Protein AF-A0A7X0CFX5-F1 (afdb_monomer)

InterPro domains:
  IPR026353 Hypoxanthine-DNA glycosylase [TIGR04274] (2-98)
  IPR036895 Uracil-DNA glycosylase-like domain superfamily [G3DSA: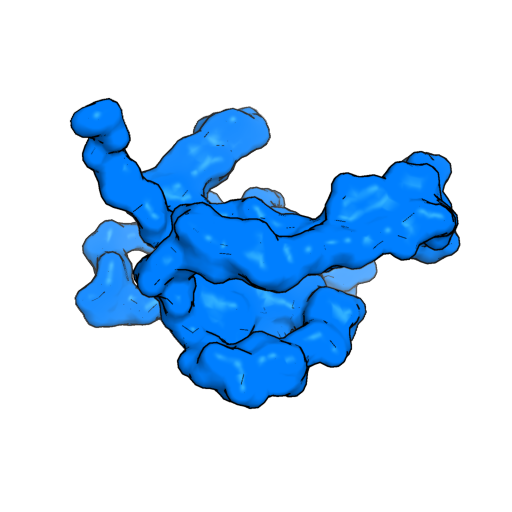3.40.470.10] (1-107)
  IPR036895 Uracil-DNA glycosylase-like domain superfamily [SSF52141] (3-103)

Organism: NCBI:txid373040

Structure (mmCIF, N/CA/C/O backbone):
data_AF-A0A7X0CFX5-F1
#
_entry.id   AF-A0A7X0CFX5-F1
#
loop_
_atom_site.group_PDB
_atom_site.id
_atom_site.type_symbol
_atom_site.label_atom_id
_atom_site.label_alt_id
_atom_site.label_comp_id
_atom_site.label_asym_id
_atom_site.label_entity_id
_atom_site.label_seq_id
_atom_site.pdbx_PDB_ins_code
_atom_site.Cartn_x
_atom_site.Cartn_y
_atom_site.Cartn_z
_atom_site.occupancy
_atom_site.B_iso_or_equiv
_atom_site.auth_seq_id
_atom_site.auth_comp_id
_atom_site.auth_asym_id
_atom_site.auth_atom_id
_atom_site.pdbx_PDB_model_num
ATOM 1 N N . MET A 1 1 ? 9.949 -19.635 -0.140 1.00 67.25 1 MET A N 1
ATOM 2 C CA . MET A 1 1 ? 8.544 -19.243 0.008 1.00 67.25 1 MET A CA 1
ATOM 3 C C . MET A 1 1 ? 8.044 -18.834 -1.360 1.00 67.25 1 MET A C 1
ATOM 5 O O . MET A 1 1 ? 8.672 -17.960 -1.956 1.00 67.25 1 MET A O 1
ATOM 9 N N . ASP A 1 2 ? 7.024 -19.499 -1.886 1.00 83.19 2 ASP A N 1
ATOM 10 C CA . ASP A 1 2 ? 6.445 -19.168 -3.192 1.00 83.19 2 ASP A CA 1
ATOM 11 C C . ASP A 1 2 ? 5.466 -17.974 -3.110 1.00 83.19 2 ASP A C 1
ATOM 13 O O . ASP A 1 2 ? 5.445 -17.223 -2.128 1.00 83.19 2 ASP A O 1
ATOM 17 N N . TYR A 1 3 ? 4.719 -1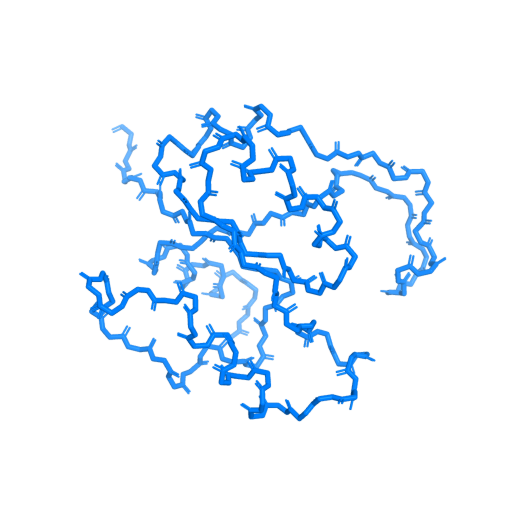7.712 -4.186 1.00 77.44 3 TYR A N 1
ATOM 18 C CA . TYR A 1 3 ? 3.762 -16.605 -4.229 1.00 77.44 3 TYR A CA 1
ATOM 19 C C . TYR A 1 3 ? 2.515 -16.861 -3.370 1.00 77.44 3 TYR A C 1
ATOM 21 O O . TYR A 1 3 ? 2.059 -15.943 -2.681 1.00 77.44 3 TYR A O 1
ATOM 29 N N . ASP A 1 4 ? 2.003 -18.090 -3.369 1.00 81.31 4 ASP A N 1
ATOM 30 C CA . ASP A 1 4 ? 0.750 -18.454 -2.710 1.00 81.31 4 ASP A CA 1
ATOM 31 C C . ASP A 1 4 ? 0.951 -18.590 -1.196 1.00 81.31 4 ASP A C 1
ATOM 33 O O . ASP A 1 4 ? 0.152 -18.069 -0.419 1.00 81.31 4 ASP A O 1
ATOM 37 N N . GLU A 1 5 ? 2.080 -19.158 -0.759 1.00 82.69 5 GLU A N 1
ATOM 38 C CA . GLU A 1 5 ? 2.522 -19.147 0.641 1.00 82.69 5 GLU A CA 1
ATOM 39 C C . GLU A 1 5 ? 2.656 -17.715 1.186 1.00 82.69 5 GLU A C 1
ATOM 41 O O . GLU A 1 5 ? 2.232 -17.424 2.311 1.00 82.69 5 GLU A O 1
ATOM 46 N N . ARG A 1 6 ? 3.221 -16.794 0.388 1.00 81.56 6 ARG A N 1
ATOM 47 C CA . ARG A 1 6 ? 3.329 -15.372 0.756 1.00 81.56 6 ARG A CA 1
ATOM 48 C C . ARG A 1 6 ? 1.950 -14.737 0.898 1.00 81.56 6 ARG A C 1
ATOM 50 O O . ARG A 1 6 ? 1.708 -14.051 1.889 1.00 81.56 6 ARG A O 1
ATOM 57 N N . LEU A 1 7 ? 1.039 -14.977 -0.046 1.00 80.19 7 LEU A N 1
ATOM 58 C CA . LEU A 1 7 ? -0.330 -14.460 0.018 1.00 80.19 7 LEU A CA 1
ATOM 59 C C . LEU A 1 7 ? -1.099 -15.026 1.224 1.00 80.19 7 LEU A C 1
ATOM 61 O O . LEU A 1 7 ? -1.747 -14.267 1.944 1.00 80.19 7 LEU A O 1
ATOM 65 N N . ALA A 1 8 ? -0.971 -16.326 1.498 1.00 81.25 8 ALA A N 1
ATOM 66 C CA . ALA A 1 8 ? -1.580 -16.982 2.651 1.00 81.25 8 ALA A CA 1
ATOM 67 C C . ALA A 1 8 ? -1.066 -16.410 3.983 1.00 81.25 8 ALA A C 1
ATOM 69 O O . ALA A 1 8 ? -1.870 -16.122 4.872 1.00 81.25 8 ALA A O 1
ATOM 70 N N . ARG A 1 9 ? 0.250 -16.167 4.115 1.00 83.44 9 ARG A N 1
ATOM 71 C CA . ARG A 1 9 ? 0.820 -15.499 5.299 1.00 83.44 9 ARG A CA 1
ATOM 72 C C . ARG A 1 9 ? 0.272 -14.087 5.482 1.00 83.44 9 ARG A C 1
ATOM 74 O O . ARG A 1 9 ? -0.095 -13.731 6.599 1.00 83.44 9 ARG A O 1
ATOM 81 N N . LEU A 1 10 ? 0.189 -13.293 4.413 1.00 82.81 10 LEU A N 1
ATOM 82 C CA . LEU A 1 10 ? -0.388 -11.948 4.488 1.00 82.81 10 LEU A CA 1
ATOM 83 C C . LEU A 1 10 ? -1.837 -12.027 4.995 1.00 82.81 10 LEU A C 1
ATOM 85 O O . LEU A 1 10 ? -2.155 -11.404 6.005 1.00 82.81 10 LEU A O 1
ATOM 89 N N . LEU A 1 11 ? -2.680 -12.872 4.395 1.00 80.06 11 LEU A N 1
ATOM 90 C CA . LEU A 1 11 ? -4.076 -13.041 4.814 1.00 80.06 11 LEU A CA 1
ATOM 91 C C . LEU A 1 11 ? -4.214 -13.506 6.275 1.00 80.06 11 LEU A C 1
ATOM 93 O O . LEU A 1 11 ? -5.065 -12.982 6.993 1.00 80.06 11 LEU A O 1
ATOM 97 N N . ALA A 1 12 ? -3.358 -14.421 6.745 1.00 80.50 12 ALA A N 1
ATOM 98 C CA . ALA A 1 12 ? -3.332 -14.854 8.146 1.00 80.50 12 ALA A CA 1
ATOM 99 C C . ALA A 1 12 ? -3.041 -13.684 9.107 1.00 80.50 12 ALA A C 1
ATOM 101 O O . ALA A 1 12 ? -3.752 -13.497 10.097 1.00 80.50 12 ALA A O 1
ATOM 102 N N . HIS A 1 13 ? -2.070 -12.833 8.760 1.00 77.25 13 HIS A N 1
ATOM 103 C CA . HIS A 1 13 ? -1.744 -11.598 9.483 1.00 77.25 13 HIS A CA 1
ATOM 104 C C . HIS A 1 13 ? -2.712 -10.439 9.218 1.00 77.25 13 HIS A C 1
ATOM 106 O O . HIS A 1 13 ? -2.435 -9.305 9.609 1.00 77.25 13 HIS A O 1
ATOM 112 N N . GLN A 1 14 ? -3.865 -10.710 8.603 1.00 79.06 14 GLN A N 1
ATOM 113 C CA . GLN A 1 14 ? -4.871 -9.710 8.281 1.00 79.06 14 GLN A CA 1
ATOM 114 C C . GLN A 1 14 ? -4.349 -8.662 7.287 1.00 79.06 14 GLN A C 1
ATOM 116 O O . GLN A 1 14 ? -4.586 -7.468 7.446 1.00 79.06 14 GLN A O 1
ATOM 121 N N . ILE A 1 15 ? -3.664 -9.103 6.231 1.00 83.19 15 ILE A N 1
ATOM 122 C CA . ILE A 1 15 ? -3.082 -8.275 5.172 1.00 83.19 15 ILE A CA 1
ATOM 123 C C . ILE A 1 15 ? -3.583 -8.726 3.787 1.00 83.19 15 ILE A C 1
ATOM 125 O O . ILE A 1 15 ? -3.461 -9.885 3.402 1.00 83.19 15 ILE A O 1
ATOM 129 N N . GLY A 1 16 ? -4.129 -7.783 3.017 1.00 80.62 16 GLY A N 1
ATOM 130 C CA . GLY A 1 16 ? -4.548 -7.946 1.626 1.00 80.62 16 GLY A CA 1
ATOM 131 C C . GLY A 1 16 ? -3.645 -7.189 0.645 1.00 80.62 16 GLY A C 1
ATOM 132 O O . GLY A 1 16 ? -3.164 -6.090 0.921 1.00 80.62 16 GLY A O 1
ATOM 133 N N . LEU A 1 17 ? -3.444 -7.768 -0.537 1.00 79.62 17 LEU A N 1
ATOM 134 C CA . LEU A 1 17 ? -2.749 -7.127 -1.653 1.00 79.62 17 LEU A CA 1
ATOM 135 C C . LEU A 1 17 ? -3.760 -6.473 -2.602 1.00 79.62 17 LEU A C 1
ATOM 137 O O . LEU A 1 17 ? -4.812 -7.047 -2.876 1.00 79.62 17 LEU A O 1
ATOM 141 N N . TRP A 1 18 ? -3.439 -5.283 -3.111 1.00 78.44 18 TRP A N 1
ATOM 142 C CA . TRP A 1 18 ? -4.256 -4.564 -4.090 1.00 78.44 18 TRP A CA 1
ATOM 143 C C . TRP A 1 18 ? -3.360 -3.664 -4.952 1.00 78.44 18 TRP A C 1
ATOM 145 O O . TRP A 1 18 ? -2.449 -3.033 -4.422 1.00 78.44 18 TRP A O 1
ATOM 155 N N . ASP A 1 19 ? -3.628 -3.583 -6.257 1.00 75.31 19 ASP A N 1
ATOM 156 C CA . ASP A 1 19 ? -2.964 -2.646 -7.176 1.00 75.31 19 ASP A CA 1
ATOM 157 C C . ASP A 1 19 ? -3.923 -1.503 -7.543 1.00 75.31 19 ASP A C 1
ATOM 159 O O . ASP A 1 19 ? -5.124 -1.698 -7.732 1.00 75.31 19 ASP A O 1
ATOM 163 N N . THR A 1 20 ? -3.406 -0.286 -7.672 1.00 68.81 20 THR A N 1
ATOM 164 C CA . THR A 1 20 ? -4.158 0.849 -8.221 1.00 68.81 20 THR A CA 1
ATOM 165 C C . THR A 1 20 ? -4.591 0.656 -9.678 1.00 68.81 20 THR A C 1
ATOM 167 O O . THR A 1 20 ? -5.547 1.304 -10.101 1.00 68.81 20 THR A O 1
ATOM 170 N N . ILE A 1 21 ? -3.937 -0.230 -10.433 1.00 69.12 21 ILE A N 1
ATOM 171 C CA . ILE A 1 21 ? -4.234 -0.549 -11.832 1.00 69.12 21 ILE A CA 1
ATOM 172 C C . ILE A 1 21 ? -4.990 -1.887 -11.904 1.00 69.12 21 ILE A C 1
ATOM 174 O O . ILE A 1 21 ? -4.489 -2.916 -11.467 1.00 69.12 21 ILE A O 1
ATOM 178 N N . ALA A 1 22 ? -6.192 -1.876 -12.487 1.00 68.38 22 ALA A N 1
ATOM 179 C CA . ALA A 1 22 ? -6.984 -3.074 -12.775 1.00 68.38 22 ALA A CA 1
ATOM 180 C C . ALA A 1 22 ? -6.421 -3.850 -13.970 1.00 68.38 22 ALA A C 1
ATOM 182 O O . ALA A 1 22 ? -6.256 -5.065 -13.930 1.00 68.38 22 ALA A O 1
ATOM 183 N N . THR A 1 23 ? -6.143 -3.125 -15.055 1.00 69.94 23 THR A N 1
ATOM 184 C CA . THR A 1 23 ? -5.596 -3.669 -16.297 1.00 69.94 23 THR A CA 1
ATOM 185 C C . THR A 1 23 ? -4.636 -2.663 -16.915 1.00 69.94 23 THR A C 1
ATOM 187 O O . THR A 1 23 ? -4.847 -1.452 -16.847 1.00 69.94 23 THR A O 1
ATOM 190 N N . CYS A 1 24 ? -3.567 -3.150 -17.535 1.00 76.00 24 CYS A N 1
ATOM 191 C CA . CYS A 1 24 ? -2.728 -2.356 -18.423 1.00 76.00 24 CYS A CA 1
ATOM 192 C C . CYS A 1 24 ? -2.065 -3.259 -19.463 1.00 76.00 24 CYS A C 1
ATOM 194 O O . CYS A 1 24 ? -2.033 -4.482 -19.319 1.00 76.00 24 CYS A O 1
ATOM 196 N N . LYS A 1 25 ? -1.487 -2.648 -20.496 1.00 76.56 25 LYS A N 1
ATOM 197 C CA . LYS A 1 25 ? -0.451 -3.286 -21.309 1.00 76.56 25 LYS A CA 1
ATOM 198 C C . LYS A 1 25 ? 0.898 -2.820 -20.782 1.00 76.56 25 LYS A C 1
ATOM 200 O O . LYS A 1 25 ? 1.135 -1.616 -20.725 1.00 76.56 25 LYS A O 1
ATOM 205 N N . ARG A 1 26 ? 1.775 -3.750 -20.412 1.00 78.81 26 ARG A N 1
ATOM 206 C CA . ARG A 1 26 ? 3.162 -3.461 -20.032 1.00 78.81 26 ARG A CA 1
ATOM 207 C C . ARG A 1 26 ? 4.082 -4.418 -20.771 1.00 78.81 26 ARG A C 1
ATOM 209 O O . ARG A 1 26 ? 3.881 -5.627 -20.720 1.00 78.81 26 ARG A O 1
ATOM 216 N N . GLU A 1 27 ? 5.076 -3.864 -21.447 1.00 70.56 27 GLU A N 1
ATOM 217 C CA . GLU A 1 27 ? 6.159 -4.627 -22.059 1.00 70.56 27 GLU A CA 1
ATOM 218 C C . GLU A 1 27 ? 7.347 -4.652 -21.087 1.00 70.56 27 GLU A C 1
ATOM 220 O O . GLU A 1 27 ? 7.812 -3.608 -20.629 1.00 70.56 27 GLU A O 1
ATOM 225 N N . GLY A 1 28 ? 7.792 -5.848 -20.697 1.00 70.12 28 GLY A N 1
ATOM 226 C CA . GLY A 1 28 ? 8.764 -6.018 -19.614 1.00 70.12 28 GLY A CA 1
ATOM 227 C C . GLY A 1 28 ? 8.218 -5.675 -18.217 1.00 70.12 28 GLY A C 1
ATOM 228 O O . GLY A 1 28 ? 7.010 -5.677 -17.962 1.00 70.12 28 GLY A O 1
ATOM 229 N N . SER A 1 29 ? 9.130 -5.420 -17.276 1.00 60.84 29 SER A N 1
ATOM 230 C CA . SER A 1 29 ? 8.827 -5.189 -15.853 1.00 60.84 29 SER A CA 1
ATOM 231 C C . SER A 1 29 ? 8.812 -3.715 -15.430 1.00 60.84 29 SER A C 1
ATOM 233 O O . SER A 1 29 ? 8.380 -3.416 -14.321 1.00 60.84 29 SER A O 1
ATOM 235 N N . LEU A 1 30 ? 9.267 -2.791 -16.281 1.00 66.31 30 LEU A N 1
ATOM 236 C CA . LEU A 1 30 ? 9.412 -1.374 -15.936 1.00 66.31 30 LEU A CA 1
ATOM 237 C C . LEU A 1 30 ? 8.070 -0.632 -15.971 1.00 66.31 30 LEU A C 1
ATOM 239 O O . LEU A 1 30 ? 7.376 -0.641 -16.987 1.00 66.31 30 LEU A O 1
ATOM 243 N N . ASP A 1 31 ? 7.758 0.126 -14.920 1.00 69.69 31 ASP A N 1
ATOM 244 C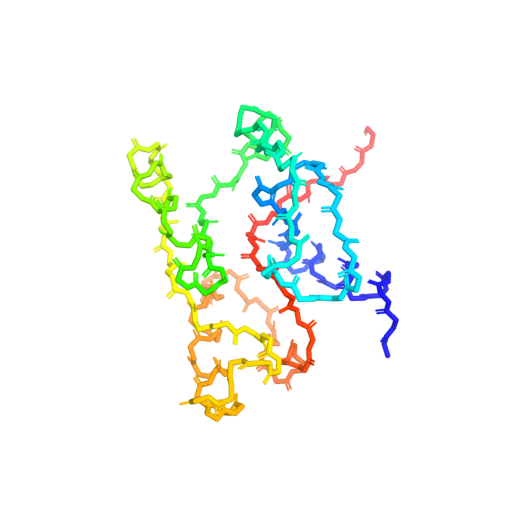 CA . ASP A 1 31 ? 6.540 0.951 -14.863 1.00 69.69 31 ASP A CA 1
ATOM 245 C C . ASP A 1 31 ? 6.479 2.011 -15.975 1.00 69.69 31 ASP A C 1
ATOM 247 O O . ASP A 1 31 ? 5.405 2.358 -16.463 1.00 69.69 31 ASP A O 1
ATOM 251 N N . ALA A 1 32 ? 7.636 2.468 -16.467 1.00 71.19 32 ALA A N 1
ATOM 252 C CA . ALA A 1 32 ? 7.736 3.362 -17.623 1.00 71.19 32 ALA A CA 1
ATOM 253 C C . ALA A 1 32 ? 7.164 2.759 -18.928 1.00 71.19 32 ALA A C 1
ATOM 255 O O . ALA A 1 32 ? 6.858 3.502 -19.867 1.00 71.19 32 ALA A O 1
ATOM 256 N N . ALA A 1 33 ? 6.985 1.435 -18.997 1.00 72.62 33 ALA A N 1
ATOM 257 C CA . ALA A 1 33 ? 6.379 0.722 -20.121 1.00 72.62 33 ALA A CA 1
ATOM 258 C C . ALA A 1 33 ? 4.861 0.490 -19.964 1.00 72.62 33 ALA A C 1
ATOM 260 O O . ALA A 1 33 ? 4.241 -0.075 -20.862 1.00 72.62 33 ALA A O 1
ATOM 261 N N . ILE A 1 34 ? 4.238 0.939 -18.867 1.00 74.31 34 ILE A N 1
ATOM 262 C CA . ILE A 1 34 ? 2.786 0.828 -18.660 1.00 74.31 34 ILE A CA 1
ATOM 263 C C . ILE A 1 34 ? 2.037 1.717 -19.666 1.00 74.31 34 ILE A C 1
ATOM 265 O O . ILE A 1 34 ? 2.312 2.911 -19.812 1.00 74.31 34 ILE A O 1
ATOM 269 N N . ARG A 1 35 ? 1.068 1.136 -20.374 1.00 74.31 35 ARG A N 1
ATOM 270 C CA . ARG A 1 35 ? 0.186 1.777 -21.360 1.00 74.31 35 ARG A CA 1
ATOM 271 C C . ARG A 1 35 ? -1.253 1.317 -21.137 1.00 74.31 35 ARG A C 1
ATOM 273 O O . ARG A 1 35 ? -1.489 0.220 -20.640 1.00 74.31 35 ARG A O 1
ATOM 280 N N . GLN A 1 36 ? -2.219 2.144 -21.546 1.00 81.50 36 GLN A N 1
ATOM 281 C CA . GLN A 1 36 ? -3.657 1.841 -21.441 1.00 81.50 36 GLN A CA 1
ATOM 282 C C . GLN A 1 36 ? -4.083 1.408 -20.019 1.00 81.50 36 GLN A C 1
ATOM 284 O O . GLN A 1 36 ? -4.898 0.504 -19.867 1.00 81.50 36 GLN A O 1
ATOM 289 N N . ALA A 1 37 ? -3.498 2.023 -18.984 1.00 74.75 37 ALA A N 1
ATOM 290 C CA . ALA A 1 37 ? -3.802 1.695 -17.596 1.00 74.75 37 ALA A CA 1
ATOM 291 C C . ALA A 1 37 ? -5.236 2.103 -17.233 1.00 74.75 37 ALA A C 1
ATOM 293 O O . ALA A 1 37 ? -5.600 3.274 -17.336 1.00 74.75 37 ALA A O 1
ATOM 294 N N . GLN A 1 38 ? -6.026 1.137 -16.778 1.00 73.00 38 GLN A N 1
ATOM 295 C CA . GLN A 1 38 ? -7.336 1.350 -16.175 1.00 73.00 38 GLN A CA 1
ATOM 296 C C . GLN A 1 38 ? -7.190 1.250 -14.659 1.00 73.00 38 GLN A C 1
ATOM 298 O O . GLN A 1 38 ? -6.573 0.310 -14.160 1.00 73.00 38 GLN A O 1
ATOM 303 N N . ALA A 1 39 ? -7.733 2.214 -13.919 1.00 71.88 39 ALA A N 1
ATOM 304 C CA . ALA A 1 39 ? -7.661 2.204 -12.462 1.00 71.88 39 ALA A CA 1
ATOM 305 C C . ALA A 1 39 ? -8.617 1.160 -11.862 1.00 71.88 39 ALA A C 1
ATOM 307 O O . ALA A 1 39 ? -9.727 0.974 -12.357 1.00 71.88 39 ALA A O 1
ATOM 308 N N . ASN A 1 40 ? -8.210 0.521 -10.765 1.00 75.19 40 ASN A N 1
ATOM 309 C CA . ASN A 1 40 ? -9.092 -0.336 -9.977 1.00 75.19 40 ASN A CA 1
ATOM 310 C C . ASN A 1 40 ? -10.190 0.481 -9.283 1.00 75.19 40 ASN A C 1
ATOM 312 O O . ASN A 1 40 ? -9.952 1.569 -8.745 1.00 75.19 40 ASN A O 1
ATOM 316 N N . GLU A 1 41 ? -11.406 -0.063 -9.252 1.00 72.38 41 GLU A N 1
ATOM 317 C CA . GLU A 1 41 ? -12.541 0.603 -8.624 1.00 72.38 41 GLU A CA 1
ATOM 318 C C . GLU A 1 41 ? -12.463 0.548 -7.093 1.00 72.38 41 GLU A C 1
ATOM 320 O O . GLU A 1 41 ? -12.737 -0.469 -6.458 1.00 72.38 41 GLU A O 1
ATOM 325 N N . PHE A 1 42 ? -12.194 1.701 -6.482 1.00 71.94 42 PHE A N 1
ATOM 326 C CA . PHE A 1 42 ? -12.256 1.913 -5.031 1.00 71.94 42 PHE A CA 1
ATOM 327 C C . PHE A 1 42 ? -13.548 1.378 -4.375 1.00 71.94 42 PHE A C 1
ATOM 329 O O . PHE A 1 42 ? -13.497 0.798 -3.293 1.00 71.94 42 PHE A O 1
ATOM 336 N N . GLY A 1 43 ? -14.705 1.523 -5.033 1.00 70.00 43 GLY A N 1
ATOM 337 C CA . GLY A 1 43 ? -15.980 1.033 -4.497 1.00 70.00 43 GLY A CA 1
ATOM 338 C C . GLY A 1 43 ? -16.041 -0.493 -4.349 1.00 70.00 43 GLY A C 1
ATOM 339 O O . GLY A 1 43 ? -16.741 -0.988 -3.469 1.00 70.00 43 GLY A O 1
ATOM 340 N N . VAL A 1 44 ? -15.290 -1.242 -5.166 1.00 72.50 44 VAL A N 1
ATOM 341 C CA . VAL A 1 44 ? -15.159 -2.704 -5.056 1.00 72.50 44 VAL A CA 1
ATOM 342 C C . VAL A 1 44 ? -14.369 -3.065 -3.795 1.00 72.50 44 VAL A C 1
ATOM 344 O O . VAL A 1 44 ? -14.829 -3.894 -3.009 1.00 72.50 44 VAL A O 1
ATOM 347 N N . LEU A 1 45 ? -13.236 -2.393 -3.549 1.00 72.19 45 LEU A N 1
ATOM 348 C CA . LEU A 1 45 ? -12.401 -2.607 -2.358 1.00 72.19 45 LEU A CA 1
ATOM 349 C C . LEU A 1 45 ? -13.216 -2.477 -1.062 1.00 72.19 45 LEU A C 1
ATOM 351 O O . LEU A 1 45 ? -13.116 -3.352 -0.201 1.00 72.19 45 LEU A O 1
ATOM 355 N N . LEU A 1 46 ? -14.054 -1.437 -0.953 1.00 68.88 46 LEU A N 1
ATOM 356 C CA . LEU A 1 46 ? -14.912 -1.221 0.218 1.00 68.88 46 LEU A CA 1
ATOM 357 C C . LEU A 1 46 ? -15.924 -2.351 0.426 1.00 68.88 46 LEU A C 1
ATOM 359 O O . LEU A 1 46 ? -16.047 -2.860 1.538 1.00 68.88 46 LEU A O 1
ATOM 363 N N . ARG A 1 47 ? -16.621 -2.777 -0.638 1.00 70.81 47 ARG A N 1
ATOM 364 C CA . ARG A 1 47 ? -17.638 -3.841 -0.556 1.00 70.81 47 ARG A CA 1
ATOM 365 C C . ARG A 1 47 ? -17.059 -5.170 -0.074 1.00 70.81 47 ARG A C 1
ATOM 367 O O . ARG A 1 47 ? -17.728 -5.886 0.661 1.00 70.81 47 ARG A O 1
ATOM 374 N N . HIS A 1 48 ? -15.824 -5.493 -0.458 1.00 73.81 48 HIS A N 1
ATOM 375 C CA . HIS A 1 48 ? -15.163 -6.728 -0.023 1.00 73.81 48 HIS A CA 1
ATOM 376 C C . HIS A 1 48 ? -14.366 -6.581 1.285 1.00 73.81 48 HIS A C 1
ATOM 378 O O . HIS A 1 48 ? -13.983 -7.594 1.877 1.00 73.81 48 HIS A O 1
ATOM 384 N N . SER A 1 49 ? -14.122 -5.357 1.761 1.00 74.00 49 SER A N 1
ATOM 385 C CA . SER A 1 49 ? -13.265 -5.080 2.924 1.00 74.00 49 SER A CA 1
ATOM 386 C C . SER A 1 49 ? -13.951 -4.145 3.935 1.00 74.00 49 SER A C 1
ATOM 388 O O . SER A 1 49 ? -13.426 -3.068 4.214 1.00 74.00 49 SER A O 1
ATOM 390 N N . PRO A 1 50 ? -15.094 -4.536 4.535 1.00 71.44 50 PRO A N 1
ATOM 391 C CA . PRO A 1 50 ? -15.848 -3.683 5.466 1.00 71.44 50 PRO A CA 1
ATOM 392 C C . PRO A 1 50 ? -15.088 -3.341 6.760 1.00 71.44 50 PRO A C 1
ATOM 394 O O . PRO A 1 50 ? -15.470 -2.421 7.475 1.00 71.44 50 PRO A O 1
ATOM 397 N N . HIS A 1 51 ? -14.008 -4.066 7.065 1.00 76.19 51 HIS A N 1
ATOM 398 C CA . HIS A 1 51 ? -13.120 -3.807 8.203 1.00 76.19 51 HIS A CA 1
ATOM 399 C C . HIS A 1 51 ? -11.795 -3.127 7.805 1.00 76.19 51 HIS A C 1
ATOM 401 O O . HIS A 1 51 ? -10.878 -3.047 8.624 1.00 76.19 51 HIS A O 1
ATOM 407 N N . LEU A 1 52 ? -11.663 -2.660 6.557 1.00 79.88 52 LEU A N 1
ATOM 408 C CA . LEU A 1 52 ? -10.523 -1.848 6.138 1.00 79.88 52 LEU A CA 1
ATOM 409 C C . LEU A 1 52 ? -10.527 -0.537 6.933 1.00 79.88 52 LEU A C 1
ATOM 411 O O . LEU A 1 52 ? -11.504 0.202 6.906 1.00 79.88 52 LEU A O 1
ATOM 415 N N . PHE A 1 53 ? -9.425 -0.245 7.621 1.00 80.38 53 PHE A N 1
ATOM 416 C CA . PHE A 1 53 ? -9.253 0.998 8.384 1.00 80.38 53 PHE A CA 1
ATOM 417 C C . PHE A 1 53 ? -7.962 1.748 8.025 1.00 80.38 53 PHE A C 1
ATOM 419 O O . PHE A 1 53 ? -7.881 2.952 8.252 1.00 80.38 53 PHE A O 1
ATOM 426 N N . ARG A 1 54 ? -6.970 1.059 7.437 1.00 86.19 54 ARG A N 1
ATOM 427 C CA . ARG A 1 54 ? -5.651 1.609 7.100 1.00 86.19 54 ARG A CA 1
ATOM 428 C C . ARG A 1 54 ? -5.207 1.229 5.688 1.00 86.19 54 ARG A C 1
ATOM 430 O O . ARG A 1 54 ? -5.315 0.072 5.282 1.00 86.19 54 ARG A O 1
ATOM 437 N N . VAL A 1 55 ? -4.651 2.199 4.966 1.00 87.00 55 VAL A N 1
ATOM 438 C CA . VAL A 1 55 ? -4.221 2.085 3.568 1.00 87.00 55 VAL A CA 1
ATOM 439 C C . VAL A 1 55 ? -2.761 2.541 3.434 1.00 87.00 55 VAL A C 1
ATOM 441 O O . VAL A 1 55 ? -2.457 3.725 3.567 1.00 87.00 55 VAL A O 1
ATOM 444 N N . CYS A 1 56 ? -1.847 1.601 3.169 1.00 90.06 56 CYS A N 1
ATOM 445 C CA . CYS A 1 56 ? -0.411 1.865 3.082 1.00 90.06 56 CYS A CA 1
ATOM 446 C C . CYS A 1 56 ? 0.100 1.844 1.630 1.00 90.06 56 CYS A C 1
ATOM 448 O O . CYS A 1 56 ? 0.167 0.804 0.986 1.00 90.06 56 CYS A O 1
ATOM 450 N N . PHE A 1 57 ? 0.488 2.999 1.104 1.00 89.12 57 PHE A N 1
ATOM 451 C CA . PHE A 1 57 ? 0.910 3.167 -0.283 1.00 89.12 57 PHE A CA 1
ATOM 452 C C . PHE A 1 57 ? 2.382 2.804 -0.475 1.00 89.12 57 PHE A C 1
ATOM 454 O O . PHE A 1 57 ? 3.265 3.413 0.130 1.00 89.12 57 PHE A O 1
ATOM 461 N N . ASN A 1 58 ? 2.662 1.842 -1.352 1.00 88.38 58 ASN A N 1
ATOM 462 C CA . ASN A 1 58 ? 4.025 1.466 -1.706 1.00 88.38 58 ASN A CA 1
ATOM 463 C C . ASN A 1 58 ? 4.645 2.458 -2.701 1.00 88.38 58 ASN A C 1
ATOM 465 O O . ASN A 1 58 ? 4.339 2.443 -3.898 1.00 88.38 58 ASN A O 1
ATOM 469 N N . GLY A 1 59 ? 5.530 3.321 -2.210 1.00 86.56 59 GLY A N 1
ATOM 470 C CA . GLY A 1 59 ? 6.221 4.324 -3.009 1.00 86.56 59 GLY A CA 1
ATOM 471 C C . GLY A 1 59 ? 5.371 5.546 -3.376 1.00 86.56 59 GLY A C 1
ATOM 472 O O . GLY A 1 59 ? 4.143 5.571 -3.306 1.00 86.56 59 GLY A O 1
ATOM 473 N N . LYS A 1 60 ? 6.061 6.599 -3.830 1.00 86.25 60 LYS A N 1
ATOM 474 C CA . LYS A 1 60 ? 5.453 7.908 -4.131 1.00 86.25 60 LYS A CA 1
ATOM 475 C C . LYS A 1 60 ? 4.400 7.863 -5.245 1.00 86.25 60 LYS A C 1
ATOM 477 O O . LYS A 1 60 ? 3.532 8.727 -5.278 1.00 86.25 60 LYS A O 1
ATOM 482 N N . THR A 1 61 ? 4.474 6.898 -6.166 1.00 83.00 61 THR A N 1
ATOM 483 C CA . THR A 1 61 ? 3.538 6.786 -7.299 1.00 83.00 61 THR A CA 1
ATOM 484 C C . THR A 1 61 ? 2.136 6.404 -6.836 1.00 83.00 61 THR A C 1
ATOM 486 O O . THR A 1 61 ? 1.188 7.112 -7.168 1.00 83.00 61 THR A O 1
ATOM 489 N N . SER A 1 62 ? 2.006 5.346 -6.029 1.00 81.75 62 SER A N 1
ATOM 490 C CA . SER A 1 62 ? 0.725 4.941 -5.437 1.00 81.75 62 SER A CA 1
ATOM 491 C C . SER A 1 62 ? 0.250 5.967 -4.398 1.00 81.75 62 SER A C 1
ATOM 493 O O . SER A 1 62 ? -0.932 6.317 -4.377 1.00 81.75 62 SER A O 1
ATOM 495 N N . GLY A 1 63 ? 1.187 6.556 -3.639 1.00 86.25 63 GLY A N 1
ATOM 496 C CA . GLY A 1 63 ? 0.938 7.622 -2.660 1.00 86.25 63 GLY A CA 1
ATOM 497 C C . GLY A 1 63 ? 0.264 8.881 -3.221 1.00 86.25 63 GLY A C 1
ATOM 498 O O . GLY A 1 63 ? -0.370 9.609 -2.467 1.00 86.25 63 GLY A O 1
ATOM 499 N N . LYS A 1 64 ? 0.270 9.107 -4.544 1.00 85.94 64 LYS A N 1
ATOM 500 C CA . LYS A 1 64 ? -0.549 10.161 -5.184 1.00 85.94 64 LYS A CA 1
ATOM 501 C C . LYS A 1 64 ? -2.052 10.008 -4.919 1.00 85.94 64 LYS A C 1
ATOM 503 O O . LYS A 1 64 ? -2.788 10.981 -5.040 1.00 85.94 64 LYS A O 1
ATOM 508 N N . SER A 1 65 ? -2.508 8.803 -4.573 1.00 83.50 65 SER A N 1
ATOM 509 C CA . SER A 1 65 ? -3.904 8.535 -4.216 1.00 83.50 65 SER A CA 1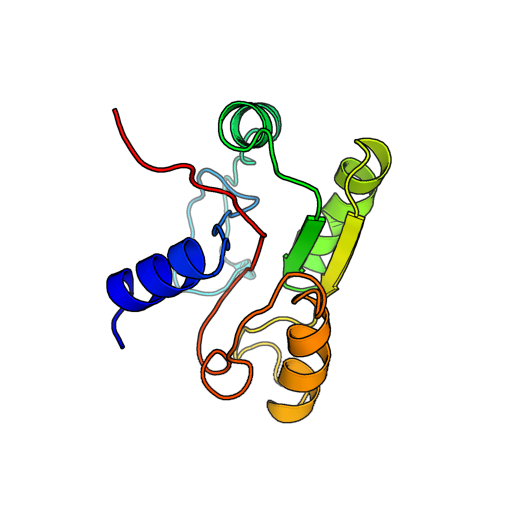
ATOM 510 C C . SER A 1 65 ? -4.219 8.794 -2.739 1.00 83.50 65 SER A C 1
ATOM 512 O O . SER A 1 65 ? -5.390 8.737 -2.377 1.00 83.50 65 SER A O 1
ATOM 514 N N . GLU A 1 66 ? -3.226 9.079 -1.887 1.00 88.50 66 GLU A N 1
ATOM 515 C CA . GLU A 1 66 ? -3.382 9.150 -0.426 1.00 88.50 66 GLU A CA 1
ATOM 516 C C . GLU A 1 66 ? -4.544 10.041 0.015 1.00 88.50 66 GLU A C 1
ATOM 518 O O . GLU A 1 66 ? -5.427 9.583 0.740 1.00 88.50 66 GLU A O 1
ATOM 523 N N . GLN A 1 67 ? -4.599 11.274 -0.497 1.00 88.44 67 GLN A N 1
ATOM 524 C CA . GLN A 1 67 ? -5.637 12.246 -0.153 1.00 88.44 67 GLN A CA 1
ATOM 525 C C . GLN A 1 67 ? -7.059 11.710 -0.394 1.00 88.44 67 GLN A C 1
ATOM 527 O O . GLN A 1 67 ? -7.969 12.003 0.376 1.00 88.44 67 GLN A O 1
ATOM 532 N N . ARG A 1 68 ? -7.265 10.885 -1.431 1.00 84.88 68 ARG A N 1
ATOM 533 C CA . ARG A 1 68 ? -8.573 10.279 -1.727 1.00 84.88 68 ARG A CA 1
ATOM 534 C C . ARG A 1 68 ? -9.006 9.296 -0.638 1.00 84.88 68 ARG A C 1
ATOM 536 O O . ARG A 1 68 ? -10.196 9.196 -0.359 1.00 84.88 68 ARG A O 1
ATOM 543 N N . PHE A 1 69 ? -8.061 8.567 -0.047 1.00 84.31 69 PHE A N 1
ATOM 544 C CA . PHE A 1 69 ? -8.341 7.590 1.003 1.00 84.31 69 PHE A CA 1
ATOM 545 C C . PHE A 1 69 ? -8.449 8.248 2.383 1.00 84.31 69 PHE A C 1
ATOM 547 O O . PHE A 1 69 ? -9.365 7.910 3.128 1.00 84.31 69 PHE A O 1
ATOM 554 N N . SER A 1 70 ? -7.611 9.238 2.701 1.00 86.38 70 SER A N 1
ATOM 555 C CA . SER A 1 70 ? -7.741 9.975 3.965 1.00 86.38 70 SER A CA 1
ATOM 556 C C . SER A 1 70 ? -9.040 10.790 4.024 1.00 86.38 70 SER A C 1
ATOM 558 O O . SER A 1 70 ? -9.741 10.749 5.033 1.00 86.38 70 SER A O 1
ATOM 560 N N . MET A 1 71 ? -9.459 11.420 2.917 1.00 87.19 71 MET A N 1
ATOM 561 C CA . MET A 1 71 ? -10.783 12.059 2.808 1.00 87.19 71 MET A CA 1
ATOM 562 C C . MET A 1 71 ? -11.958 11.072 2.899 1.00 87.19 71 MET A C 1
ATOM 564 O O . MET A 1 71 ? -13.065 11.481 3.240 1.00 87.19 71 MET A O 1
ATOM 568 N N . ALA A 1 72 ? -11.737 9.786 2.609 1.00 82.19 72 ALA A N 1
ATOM 569 C CA . ALA A 1 72 ? -12.732 8.727 2.784 1.00 82.19 72 ALA A CA 1
ATOM 570 C C . ALA A 1 72 ? -12.732 8.118 4.205 1.00 82.19 72 ALA A C 1
ATOM 572 O O . ALA A 1 72 ? -13.479 7.175 4.455 1.00 82.19 72 ALA A O 1
ATOM 573 N N . GLY A 1 73 ? -11.925 8.655 5.130 1.00 82.50 73 GLY A N 1
ATOM 574 C CA . GLY A 1 73 ? -11.892 8.254 6.539 1.00 82.50 73 GLY A CA 1
ATOM 575 C C . GLY A 1 73 ? -10.899 7.142 6.889 1.00 82.50 73 GLY A C 1
ATOM 576 O O . GLY A 1 73 ? -10.937 6.647 8.013 1.00 82.50 73 GLY A O 1
ATOM 577 N N . PHE A 1 74 ? -10.012 6.743 5.970 1.00 82.31 74 PHE A N 1
ATOM 578 C CA . PHE A 1 74 ? -8.971 5.749 6.259 1.00 82.31 74 PHE A CA 1
ATOM 579 C C . PHE A 1 74 ? -7.725 6.394 6.868 1.00 82.31 74 PHE A C 1
ATOM 581 O O . PHE A 1 74 ? -7.301 7.471 6.449 1.00 82.31 74 PHE A O 1
ATOM 588 N N . GLU A 1 75 ? -7.072 5.689 7.791 1.00 86.50 75 GLU A N 1
ATOM 589 C CA . GLU A 1 75 ? -5.679 5.978 8.129 1.00 86.50 75 GLU A CA 1
ATOM 590 C C . GLU A 1 75 ? -4.803 5.722 6.897 1.00 86.50 75 GLU A C 1
ATOM 592 O O . GLU A 1 75 ? -4.937 4.686 6.239 1.00 86.50 75 GLU A O 1
ATOM 597 N N . THR A 1 76 ? -3.875 6.624 6.586 1.00 88.12 76 THR A N 1
ATOM 598 C CA . THR A 1 76 ? -2.975 6.470 5.438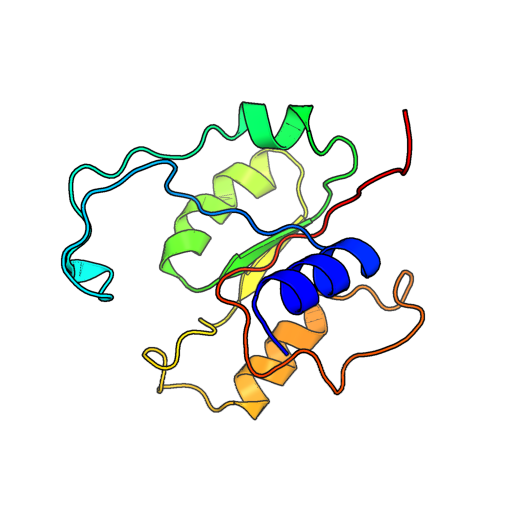 1.00 88.12 76 THR A CA 1
ATOM 599 C C . THR A 1 76 ? -1.510 6.528 5.843 1.00 88.12 76 THR A C 1
ATOM 601 O O . THR A 1 76 ? -1.138 7.201 6.802 1.00 88.12 76 THR A O 1
ATOM 604 N N . LEU A 1 77 ? -0.672 5.786 5.117 1.00 90.56 77 LEU A N 1
ATOM 605 C CA . LEU A 1 77 ? 0.785 5.824 5.242 1.00 90.56 77 LEU A CA 1
ATOM 606 C C . LEU A 1 77 ? 1.410 5.709 3.851 1.00 90.56 77 LEU A C 1
ATOM 608 O O . LEU A 1 77 ? 1.118 4.753 3.138 1.00 90.56 77 LEU A O 1
ATOM 612 N N . VAL A 1 78 ? 2.317 6.610 3.471 1.00 90.94 78 VAL A N 1
ATOM 613 C CA . VAL A 1 78 ? 3.164 6.423 2.278 1.00 90.94 78 VAL A CA 1
ATOM 614 C C . VAL A 1 78 ? 4.502 5.822 2.698 1.00 90.94 78 VAL A C 1
ATOM 616 O O . VAL A 1 78 ? 5.229 6.385 3.515 1.00 90.94 78 VAL A O 1
ATOM 619 N N . LEU A 1 79 ? 4.824 4.664 2.132 1.00 91.00 79 LEU A N 1
ATOM 620 C CA . LEU A 1 79 ? 5.994 3.854 2.462 1.00 91.00 79 LEU A CA 1
ATOM 621 C C . LEU A 1 79 ? 7.062 3.951 1.361 1.00 91.00 79 LEU A C 1
ATOM 623 O O . LEU A 1 79 ? 6.739 4.264 0.209 1.00 91.00 79 LEU A O 1
ATOM 627 N N . PRO A 1 80 ? 8.345 3.693 1.672 1.00 89.50 80 PRO A N 1
ATOM 628 C CA . PRO A 1 80 ? 9.375 3.584 0.645 1.00 89.50 80 PRO A CA 1
ATOM 629 C C . PRO A 1 80 ? 9.079 2.405 -0.283 1.00 89.50 80 PRO A C 1
ATOM 631 O O 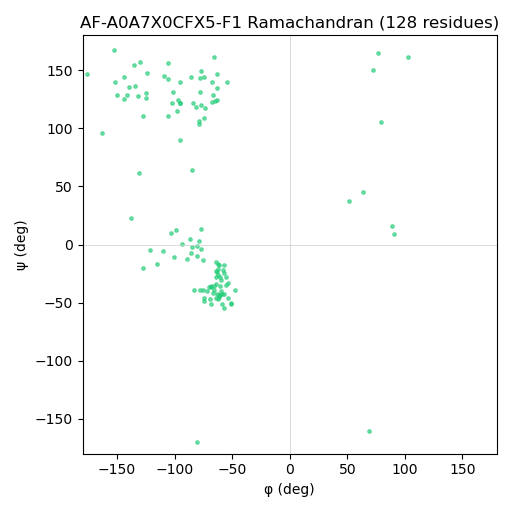. PRO A 1 80 ? 8.574 1.376 0.162 1.00 89.50 80 PRO A O 1
ATOM 634 N N . SER A 1 81 ? 9.433 2.534 -1.565 1.00 86.31 81 SER A N 1
ATOM 635 C CA . SER A 1 81 ? 9.181 1.448 -2.509 1.00 86.31 81 SER A CA 1
ATOM 636 C C . SER A 1 81 ? 10.004 0.207 -2.148 1.00 86.31 81 SER A C 1
ATOM 638 O O . SER A 1 81 ? 11.237 0.248 -2.060 1.00 86.31 81 SER A O 1
ATOM 640 N N . SER A 1 82 ? 9.302 -0.903 -1.958 1.00 83.56 82 SER A N 1
ATOM 641 C CA . SER A 1 82 ? 9.848 -2.259 -1.830 1.00 83.56 82 SER A CA 1
ATOM 642 C C . SER A 1 82 ? 10.757 -2.666 -2.988 1.00 83.56 82 SER A C 1
ATOM 644 O O . SER A 1 82 ? 11.727 -3.389 -2.772 1.00 83.56 82 SER A O 1
ATOM 646 N N . SER A 1 83 ? 10.463 -2.178 -4.197 1.00 80.69 83 SER A N 1
ATOM 647 C CA . SER A 1 83 ? 11.119 -2.600 -5.430 1.00 80.69 83 SER A CA 1
ATOM 648 C C . SER A 1 83 ? 12.647 -2.470 -5.338 1.00 80.69 83 SER A C 1
ATOM 650 O O . SER A 1 83 ? 13.146 -1.447 -4.841 1.00 80.69 83 SER A O 1
ATOM 652 N N . PRO A 1 84 ? 13.416 -3.438 -5.876 1.00 73.06 84 PRO A N 1
ATOM 653 C CA . PRO A 1 84 ? 14.866 -3.315 -6.026 1.00 73.06 84 PRO A CA 1
ATOM 654 C C . PRO A 1 84 ? 15.285 -2.066 -6.814 1.00 73.06 84 PRO A C 1
ATOM 656 O O . PRO A 1 84 ? 16.348 -1.508 -6.557 1.00 73.06 84 PRO A O 1
ATOM 659 N N . ALA A 1 85 ? 14.430 -1.574 -7.722 1.00 77.62 85 ALA A N 1
ATOM 660 C CA . ALA A 1 85 ? 14.674 -0.347 -8.481 1.00 77.62 85 ALA A CA 1
ATOM 661 C C . ALA A 1 85 ? 14.751 0.910 -7.591 1.00 77.62 85 ALA A C 1
ATOM 663 O O . ALA A 1 85 ? 15.402 1.890 -7.953 1.00 77.62 85 ALA A O 1
ATOM 664 N N . TYR A 1 86 ? 14.143 0.890 -6.399 1.00 79.25 86 TYR A N 1
ATOM 665 C CA . TYR A 1 86 ? 14.300 1.948 -5.402 1.00 79.25 86 TYR A CA 1
ATOM 666 C C . TYR A 1 86 ? 15.562 1.707 -4.559 1.00 79.25 86 TYR A C 1
ATOM 668 O O . TYR A 1 86 ? 15.492 1.459 -3.356 1.00 79.25 86 TYR A O 1
ATOM 676 N N . ALA A 1 87 ? 16.723 1.757 -5.216 1.00 83.50 87 ALA A N 1
ATOM 677 C CA . ALA A 1 87 ? 18.039 1.486 -4.626 1.00 83.50 87 ALA A CA 1
ATOM 678 C C . ALA A 1 87 ? 18.595 2.638 -3.758 1.00 83.50 87 ALA A C 1
ATOM 680 O O . ALA A 1 87 ? 19.642 2.500 -3.136 1.00 83.50 87 ALA A O 1
ATOM 681 N N . HIS A 1 88 ? 17.898 3.778 -3.692 1.00 87.69 88 HIS A N 1
ATOM 682 C CA . HIS A 1 88 ? 18.327 4.978 -2.956 1.00 87.69 88 HIS A CA 1
ATOM 683 C C . HIS A 1 88 ? 18.083 4.895 -1.427 1.00 87.69 88 HIS A C 1
ATOM 685 O O . HIS A 1 88 ? 18.303 5.865 -0.703 1.00 87.69 88 HIS A O 1
ATOM 691 N N . MET A 1 89 ? 17.588 3.759 -0.933 1.00 87.69 89 MET A N 1
ATOM 692 C CA . MET A 1 89 ? 17.341 3.483 0.483 1.00 87.69 89 MET A CA 1
ATOM 693 C C . MET A 1 89 ? 17.760 2.041 0.778 1.00 87.69 89 MET A C 1
ATOM 695 O O . MET A 1 89 ? 17.436 1.145 -0.008 1.00 87.69 89 MET A O 1
ATOM 699 N N . SER A 1 90 ? 18.465 1.820 1.892 1.00 89.38 90 SER A N 1
ATOM 700 C CA . SER A 1 90 ? 18.932 0.483 2.270 1.00 89.38 90 SER A CA 1
ATOM 701 C C . SER A 1 90 ? 17.765 -0.458 2.590 1.00 89.38 90 SER A C 1
ATOM 703 O O . SER A 1 90 ? 16.639 -0.027 2.854 1.00 89.38 90 SER A O 1
ATOM 705 N N . PHE A 1 91 ? 18.028 -1.763 2.573 1.00 86.31 91 PHE A N 1
ATOM 706 C CA . PHE A 1 91 ? 17.047 -2.771 2.969 1.00 86.31 91 PHE A CA 1
ATOM 707 C C . PHE A 1 91 ? 16.568 -2.573 4.416 1.00 86.31 91 PHE A C 1
ATOM 709 O O . PHE A 1 91 ? 15.365 -2.624 4.670 1.00 86.31 91 PHE A O 1
ATOM 716 N N . ASP A 1 92 ? 17.486 -2.265 5.333 1.00 88.19 92 ASP A N 1
ATOM 717 C CA . ASP A 1 92 ? 17.185 -2.079 6.755 1.00 88.19 92 ASP A CA 1
ATOM 718 C C . ASP A 1 92 ? 16.387 -0.790 7.013 1.00 88.19 92 ASP A C 1
ATOM 720 O O . ASP A 1 92 ? 15.451 -0.791 7.813 1.00 88.19 92 ASP A O 1
ATOM 724 N N . ASP A 1 93 ? 16.667 0.290 6.274 1.00 89.38 93 ASP A N 1
ATOM 725 C CA . ASP A 1 93 ? 15.877 1.528 6.333 1.00 89.38 93 ASP A CA 1
ATOM 726 C C . ASP A 1 93 ? 14.456 1.320 5.796 1.00 89.38 93 ASP A C 1
ATOM 728 O O . ASP A 1 93 ? 13.480 1.789 6.396 1.00 89.38 93 ASP A O 1
ATOM 732 N N . LYS A 1 94 ? 14.318 0.578 4.682 1.00 87.88 94 LYS A N 1
ATOM 733 C CA . LYS A 1 94 ? 13.003 0.160 4.177 1.00 87.88 94 LYS A CA 1
ATOM 734 C C . LYS A 1 94 ? 12.286 -0.629 5.265 1.00 87.88 94 LYS A C 1
ATOM 736 O O . LYS A 1 94 ? 11.178 -0.253 5.643 1.00 87.88 94 LYS A O 1
ATOM 741 N N . LEU A 1 95 ? 12.911 -1.680 5.798 1.00 86.62 95 LEU A N 1
ATOM 742 C CA . LEU A 1 95 ? 12.356 -2.512 6.864 1.00 86.62 95 LEU A CA 1
ATOM 743 C C . LEU A 1 95 ? 11.872 -1.671 8.047 1.00 86.62 95 LEU A C 1
ATOM 745 O O . LEU A 1 95 ? 10.721 -1.805 8.452 1.00 86.62 95 LEU A O 1
ATOM 749 N N . ALA A 1 96 ? 12.699 -0.765 8.566 1.00 87.62 96 ALA A N 1
ATOM 750 C CA . ALA A 1 96 ? 12.344 0.100 9.686 1.00 87.62 96 ALA A CA 1
ATOM 751 C C . ALA A 1 96 ? 11.116 0.988 9.400 1.00 87.62 96 ALA A C 1
ATOM 753 O O . ALA A 1 96 ? 10.349 1.292 10.317 1.00 87.62 96 ALA A O 1
ATOM 754 N N . ALA A 1 97 ? 10.884 1.384 8.143 1.00 87.62 97 ALA A N 1
ATOM 755 C CA . ALA A 1 97 ? 9.645 2.041 7.731 1.00 87.62 97 ALA A CA 1
ATOM 756 C C . ALA A 1 97 ? 8.461 1.057 7.648 1.00 87.62 97 ALA A C 1
ATOM 758 O O . ALA A 1 97 ? 7.398 1.345 8.198 1.00 87.62 97 ALA A O 1
ATOM 759 N N . TRP A 1 98 ? 8.642 -0.115 7.030 1.00 87.69 98 TRP A N 1
ATOM 760 C CA . TRP A 1 98 ? 7.605 -1.148 6.895 1.00 87.69 98 TRP A CA 1
ATOM 761 C C . TRP A 1 98 ? 7.151 -1.734 8.247 1.00 87.69 98 TRP A C 1
ATOM 763 O O . TRP A 1 98 ? 5.956 -1.979 8.421 1.00 87.69 98 TRP A O 1
ATOM 773 N N . LYS A 1 99 ? 8.039 -1.863 9.250 1.00 83.19 99 LYS A N 1
ATOM 774 C CA . LYS A 1 99 ? 7.686 -2.309 10.619 1.00 83.19 99 LYS A CA 1
ATOM 775 C C . LYS A 1 99 ? 6.611 -1.419 11.276 1.00 83.19 99 LYS A C 1
ATOM 777 O O . LYS A 1 99 ? 5.873 -1.903 12.125 1.00 83.19 99 LYS A O 1
ATOM 782 N N . LYS A 1 100 ? 6.463 -0.151 10.858 1.00 76.38 100 LYS A N 1
ATOM 783 C CA . LYS A 1 100 ? 5.469 0.805 11.400 1.00 76.38 100 LYS A CA 1
ATOM 784 C C . LYS A 1 100 ? 4.031 0.554 10.923 1.00 76.38 100 LYS A C 1
ATOM 786 O O . LYS A 1 100 ? 3.100 1.134 11.474 1.00 76.38 100 LYS A O 1
ATOM 791 N N . VAL A 1 101 ? 3.838 -0.279 9.897 1.00 78.50 101 VAL A N 1
ATOM 792 C CA . VAL A 1 101 ? 2.505 -0.620 9.362 1.00 78.50 101 VAL A CA 1
ATOM 793 C C . VAL A 1 101 ? 1.698 -1.455 10.351 1.00 78.50 101 VAL A C 1
ATOM 795 O O . VAL A 1 101 ? 0.479 -1.300 10.446 1.00 78.50 101 VAL A O 1
ATOM 798 N N . VAL A 1 102 ? 2.389 -2.333 11.075 1.00 67.06 102 VAL A N 1
ATOM 799 C CA . VAL A 1 102 ? 1.819 -3.306 12.000 1.00 67.06 102 VAL A CA 1
ATOM 800 C C . VAL A 1 102 ? 1.513 -2.617 13.332 1.00 67.06 102 VAL A C 1
ATOM 802 O O . VAL A 1 102 ? 2.407 -2.095 13.991 1.00 67.06 102 VAL A O 1
ATOM 805 N N . ASP A 1 103 ? 0.239 -2.599 13.727 1.00 54.41 103 ASP A N 1
ATOM 806 C CA . ASP A 1 103 ? -0.190 -2.057 15.021 1.00 54.41 103 ASP A CA 1
ATOM 807 C C . ASP A 1 103 ? 0.195 -3.026 16.160 1.00 54.41 103 ASP A C 1
ATOM 809 O O . ASP A 1 103 ? -0.335 -4.144 16.200 1.00 54.41 103 ASP A O 1
ATOM 813 N N . PRO A 1 104 ? 1.055 -2.629 17.120 1.00 43.00 104 PRO A N 1
ATOM 814 C CA . PRO A 1 104 ? 1.445 -3.494 18.232 1.00 43.00 104 PRO A CA 1
ATOM 815 C C . PRO A 1 104 ? 0.275 -3.910 19.141 1.00 43.00 104 PRO A C 1
ATOM 817 O O . PRO A 1 104 ? 0.407 -4.890 19.867 1.00 43.00 104 PRO A O 1
ATOM 820 N N . LYS A 1 105 ? -0.887 -3.239 19.093 1.00 40.22 105 LYS A N 1
ATOM 821 C CA . LYS A 1 105 ? -2.100 -3.665 19.821 1.00 40.22 105 LYS A CA 1
ATOM 822 C C . LYS A 1 105 ? -2.895 -4.773 19.121 1.00 40.22 105 LYS A C 1
ATOM 824 O O . LYS A 1 105 ? -3.817 -5.321 19.722 1.00 40.22 105 LYS A O 1
ATOM 829 N N . ARG A 1 106 ? -2.569 -5.101 17.866 1.00 48.28 106 ARG A N 1
ATOM 830 C CA . ARG A 1 106 ? -3.202 -6.180 17.079 1.00 48.28 106 ARG A CA 1
ATOM 831 C C . ARG A 1 106 ? -2.215 -7.248 16.597 1.00 48.28 106 ARG A C 1
ATOM 833 O O . ARG A 1 106 ? -2.639 -8.258 16.045 1.00 48.28 106 ARG A O 1
ATOM 840 N N . ALA A 1 107 ? -0.920 -7.056 16.833 1.00 40.84 107 ALA A N 1
ATOM 841 C CA . ALA A 1 107 ? 0.134 -7.971 16.422 1.00 40.84 107 ALA A CA 1
ATOM 842 C C . ALA A 1 107 ? 0.521 -8.954 17.536 1.00 40.84 107 ALA A C 1
ATOM 844 O O . ALA A 1 107 ? 1.458 -8.716 18.300 1.00 40.84 107 ALA A O 1
ATOM 845 N N . ILE A 1 108 ? -0.1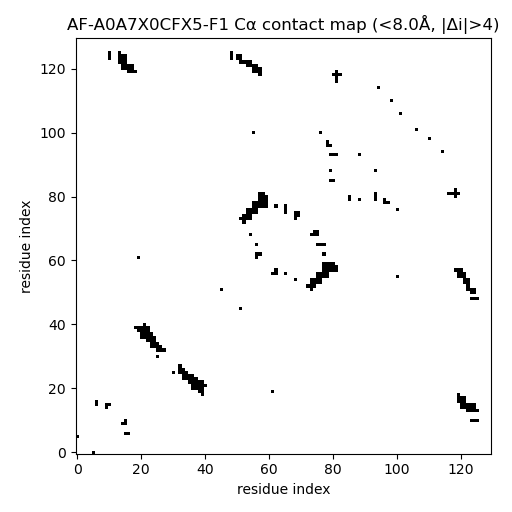53 -10.105 17.585 1.00 34.88 108 ILE A N 1
ATOM 846 C CA . ILE A 1 108 ? 0.458 -11.287 18.198 1.00 34.88 108 ILE A CA 1
ATOM 847 C C . ILE A 1 108 ? 1.439 -11.873 17.173 1.00 34.88 108 ILE A C 1
ATOM 849 O O . ILE A 1 108 ? 1.032 -12.499 16.198 1.00 34.88 108 ILE A O 1
ATOM 8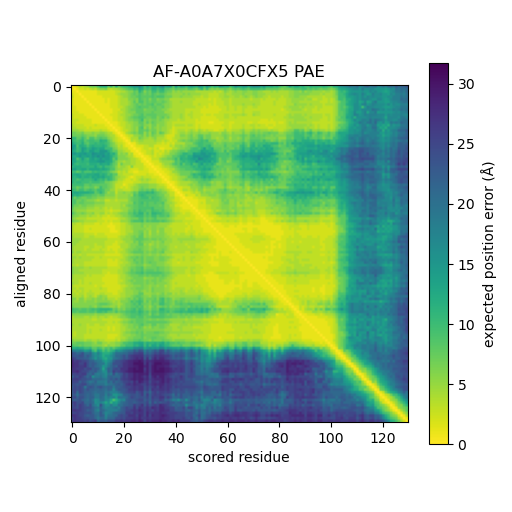53 N N . ALA A 1 109 ? 2.726 -11.662 17.460 1.00 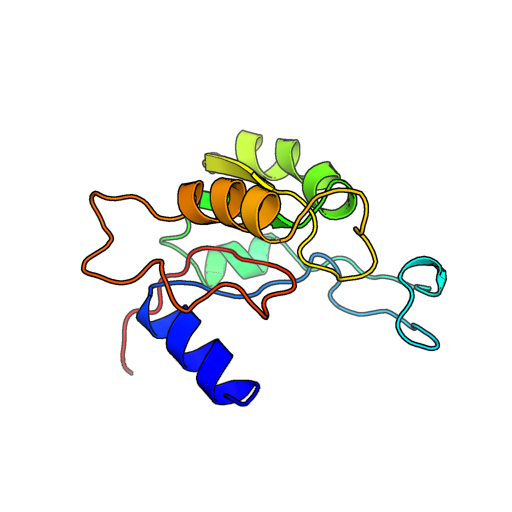37.53 109 ALA A N 1
ATOM 854 C CA . ALA A 1 109 ? 3.916 -12.190 16.788 1.00 37.53 109 ALA A CA 1
ATOM 855 C C . ALA A 1 109 ? 4.289 -11.649 15.384 1.00 37.53 109 ALA A C 1
ATOM 857 O O . ALA A 1 109 ? 3.450 -11.334 14.546 1.00 37.53 109 ALA A O 1
ATOM 858 N N . LEU A 1 110 ? 5.615 -11.677 15.159 1.00 44.91 110 LEU A N 1
ATOM 859 C CA . LEU A 1 110 ? 6.369 -11.626 13.892 1.00 44.91 110 LEU A CA 1
ATOM 860 C C . LEU A 1 110 ? 6.568 -10.265 13.199 1.00 44.91 110 LEU A C 1
ATOM 862 O O . LEU A 1 110 ? 5.719 -9.770 12.465 1.00 44.91 110 LEU A O 1
ATOM 866 N N . LEU A 1 111 ? 7.800 -9.749 13.308 1.00 43.19 111 LEU A N 1
ATOM 867 C CA . LEU A 1 111 ? 8.347 -8.721 12.412 1.00 43.19 111 LEU A CA 1
ATOM 868 C C . LEU A 1 111 ? 9.812 -8.967 11.986 1.00 43.19 111 LEU A C 1
ATOM 870 O O . LEU A 1 111 ? 10.479 -8.025 11.565 1.00 43.19 111 LEU A O 1
ATOM 874 N N . ASP A 1 112 ? 10.307 -10.208 12.032 1.00 38.69 112 ASP A N 1
ATOM 875 C CA . ASP A 1 112 ? 11.689 -10.532 11.619 1.00 38.69 112 ASP A CA 1
ATOM 876 C C . ASP A 1 112 ? 11.798 -11.352 10.313 1.00 38.69 112 ASP A C 1
ATOM 878 O O . ASP A 1 112 ? 12.893 -11.505 9.786 1.00 38.69 112 ASP A O 1
ATOM 882 N N . GLU A 1 113 ? 10.681 -11.804 9.719 1.00 45.84 113 GLU A N 1
ATOM 883 C CA . GLU A 1 113 ? 10.694 -12.673 8.516 1.00 45.84 113 GLU A CA 1
ATOM 884 C C . GLU A 1 113 ? 10.081 -12.066 7.233 1.00 45.84 113 GLU A C 1
ATOM 886 O O . GLU A 1 113 ? 10.293 -12.582 6.139 1.00 45.84 113 GLU A O 1
ATOM 891 N N . VAL A 1 114 ? 9.295 -10.987 7.323 1.00 45.69 114 VAL A N 1
ATOM 892 C CA . VAL A 1 114 ? 8.365 -10.562 6.239 1.00 45.69 114 VAL A CA 1
ATOM 893 C C . VAL A 1 114 ? 9.035 -9.697 5.149 1.00 45.69 114 VAL A C 1
ATOM 895 O O . VAL A 1 114 ? 8.426 -9.304 4.159 1.00 45.69 114 VAL A O 1
ATOM 898 N N . VAL A 1 115 ? 10.317 -9.391 5.311 1.00 43.81 115 VAL A N 1
ATOM 899 C CA . VAL A 1 115 ? 10.995 -8.275 4.635 1.00 43.81 115 VAL A CA 1
ATOM 900 C C . VAL A 1 115 ? 11.347 -8.475 3.148 1.00 43.81 115 VAL A C 1
ATOM 902 O O . VAL A 1 115 ? 11.221 -7.510 2.394 1.00 43.81 115 VAL A O 1
ATOM 905 N N . PRO A 1 116 ? 11.801 -9.653 2.668 1.00 37.12 116 PRO A N 1
ATOM 906 C CA . PRO A 1 116 ? 12.477 -9.722 1.370 1.00 37.12 116 PRO A CA 1
ATOM 907 C C . PRO A 1 116 ? 11.564 -9.741 0.134 1.00 37.12 116 PRO A C 1
ATOM 909 O O . PRO A 1 116 ? 12.091 -9.782 -0.975 1.00 37.12 116 PRO A O 1
ATOM 912 N N . ALA A 1 117 ? 10.230 -9.716 0.270 1.00 42.97 117 ALA A N 1
ATOM 913 C CA . ALA A 1 117 ? 9.338 -9.691 -0.895 1.00 42.97 117 ALA A CA 1
ATOM 914 C C . ALA A 1 117 ? 7.887 -9.266 -0.590 1.00 42.97 117 ALA A C 1
ATOM 916 O O . ALA A 1 117 ? 7.056 -10.137 -0.329 1.00 42.97 117 ALA A O 1
ATOM 917 N N . ILE A 1 118 ? 7.519 -7.990 -0.766 1.00 43.31 118 ILE A N 1
ATOM 918 C CA . ILE A 1 118 ? 6.133 -7.554 -1.061 1.00 43.31 118 ILE A CA 1
ATOM 919 C C . ILE A 1 118 ? 6.159 -6.266 -1.904 1.00 43.31 118 ILE A C 1
ATOM 921 O O . ILE A 1 118 ? 6.761 -5.300 -1.465 1.00 43.31 118 ILE A O 1
ATOM 925 N N . ASP A 1 119 ? 5.442 -6.214 -3.040 1.00 33.50 119 ASP A N 1
ATOM 926 C CA . ASP A 1 119 ? 5.346 -5.023 -3.914 1.00 33.50 119 ASP A CA 1
ATOM 927 C C . ASP A 1 119 ? 4.085 -4.138 -3.737 1.00 33.50 119 ASP A C 1
ATOM 929 O O . ASP A 1 119 ? 3.861 -3.239 -4.544 1.00 33.50 119 ASP A O 1
ATOM 933 N N . THR A 1 120 ? 3.285 -4.327 -2.674 1.00 33.25 120 THR A N 1
ATOM 934 C CA . THR A 1 120 ? 2.376 -3.347 -2.001 1.00 33.25 120 THR A CA 1
ATOM 935 C C . THR A 1 120 ? 1.744 -4.008 -0.759 1.00 33.25 120 THR A C 1
ATOM 937 O O . THR A 1 120 ? 1.503 -5.199 -0.820 1.00 33.25 120 THR A O 1
ATOM 940 N N . ILE A 1 121 ? 1.446 -3.317 0.356 1.00 34.16 121 ILE A N 1
ATOM 941 C CA . ILE A 1 121 ? 0.735 -3.910 1.527 1.00 34.16 121 ILE A CA 1
ATOM 942 C C . ILE A 1 121 ? -0.507 -3.083 1.870 1.00 34.16 121 ILE A C 1
ATOM 944 O O . ILE A 1 121 ? -0.386 -1.891 2.118 1.00 34.16 121 ILE A O 1
ATOM 948 N N . HIS A 1 122 ? -1.670 -3.720 2.031 1.00 43.59 122 HIS A N 1
ATOM 949 C CA . HIS A 1 122 ? -2.836 -3.144 2.718 1.00 43.59 122 HIS A CA 1
ATOM 950 C C . HIS A 1 122 ? -3.381 -4.128 3.765 1.00 43.59 122 HIS A C 1
ATOM 952 O O . HIS A 1 122 ? -3.138 -5.320 3.670 1.00 43.59 122 HIS A O 1
ATOM 958 N N . VAL A 1 123 ? -4.100 -3.677 4.795 1.00 33.19 123 VAL A N 1
ATOM 959 C CA . VAL A 1 123 ? -4.520 -4.542 5.923 1.00 33.19 123 VAL A CA 1
ATOM 960 C C . VAL A 1 123 ? -5.972 -5.030 5.717 1.00 33.19 123 VAL A C 1
ATOM 962 O O . VAL A 1 123 ? -6.894 -4.217 5.711 1.00 33.19 123 VAL A O 1
ATOM 965 N N . ARG A 1 124 ? -6.189 -6.346 5.535 1.00 33.53 124 ARG A N 1
ATOM 966 C CA . ARG A 1 124 ? -7.499 -7.042 5.459 1.00 33.53 124 ARG A CA 1
ATOM 967 C C . ARG A 1 124 ? -7.389 -8.423 6.132 1.00 33.53 124 ARG A C 1
ATOM 969 O O . ARG A 1 124 ? -6.585 -9.223 5.682 1.00 33.53 124 ARG A O 1
ATOM 976 N N . ILE A 1 125 ? -8.210 -8.802 7.114 1.00 32.31 125 ILE A N 1
ATOM 977 C CA . ILE A 1 125 ? -9.660 -8.566 7.140 1.00 32.31 125 ILE A CA 1
ATOM 978 C C . ILE A 1 125 ? -10.500 -9.691 6.474 1.00 32.31 125 ILE A C 1
ATOM 980 O O . ILE A 1 125 ? -11.652 -9.382 6.155 1.00 32.31 125 ILE A O 1
ATOM 984 N N . PRO A 1 126 ? -10.027 -10.935 6.189 1.00 30.77 126 PRO A N 1
ATOM 985 C CA . PRO A 1 126 ? -10.942 -12.042 5.942 1.00 30.77 126 PRO A CA 1
ATOM 986 C C . PRO A 1 126 ? -11.513 -12.548 7.272 1.00 30.77 126 PRO A C 1
ATOM 988 O O . PRO A 1 126 ? -10.790 -13.037 8.136 1.00 30.77 126 PRO A O 1
ATOM 991 N N . ASN A 1 127 ? -12.834 -12.486 7.406 1.00 31.16 127 ASN A N 1
ATOM 992 C CA . ASN A 1 127 ? -13.552 -13.407 8.277 1.00 31.16 127 ASN A CA 1
ATOM 993 C C . ASN A 1 127 ? -13.659 -14.754 7.534 1.00 31.16 127 ASN A C 1
ATOM 995 O O . ASN A 1 127 ? -13.784 -14.768 6.307 1.00 31.16 127 ASN A O 1
ATOM 999 N N . LEU A 1 128 ? -13.551 -15.869 8.253 1.00 34.28 128 LEU A N 1
ATOM 1000 C CA . LEU A 1 128 ? -13.603 -17.217 7.676 1.00 34.28 128 LEU A CA 1
ATOM 1001 C C . LEU A 1 128 ? -15.041 -17.629 7.330 1.00 34.28 128 LEU A C 1
ATOM 1003 O O . LEU A 1 128 ? -15.961 -17.319 8.080 1.00 34.28 128 LEU A O 1
ATOM 1007 N N . GLY A 1 129 ? -15.184 -18.462 6.297 1.00 29.03 129 GLY A N 1
ATOM 1008 C CA . GLY A 1 129 ? -16.321 -19.378 6.172 1.00 29.03 129 GLY A CA 1
ATOM 1009 C C . GLY A 1 129 ? -17.427 -18.989 5.190 1.00 29.03 129 GLY A C 1
ATOM 1010 O O . GLY A 1 129 ? -17.535 -17.847 4.746 1.00 29.03 129 GLY A O 1
ATOM 1011 N N . ALA A 1 130 ? -18.197 -20.022 4.846 1.00 28.45 130 ALA A N 1
ATOM 1012 C CA . ALA A 1 130 ? -19.474 -19.968 4.138 1.00 28.45 130 ALA A CA 1
ATOM 1013 C C . ALA A 1 130 ? -20.637 -19.677 5.104 1.00 28.45 130 ALA A C 1
ATOM 1015 O O . ALA A 1 130 ? -20.444 -19.900 6.322 1.00 28.45 130 ALA A O 1
#

pLDDT: mean 71.06, std 18.34, range [28.45, 91.0]

Sequence (130 aa):
MDYDERLARLLAHQIGLWDTIATCKREGSLDAAIRQAQANEFGVLLRHSPHLFRVCFNGKTSGKSEQRFSMAGFETLVLPSSSPAYAHMSFDDKLAAWKKVVDPKRAIALLDEVVPAIDTIHVRIPNLGA

Mean predicted aligned error: 10.58 Å

Secondary structure (DSSP, 8-state):
--HHHHHHHHHHTT-B---SEEEEEESSS-GGGEEEEEEP-HHHHHHH-TT--EEEEEHHHHHTTHHHHHTTT-EEEEE---STT-TTS-HHHHHHHHGGGS-TTT--S-SSSSTT--S-EE---PPP--

Nearest PDB structures (foldseek):
  2l3f-assembly1_A  TM=8.206E-01  e=3.696E-05  Methanosarcina acetivorans
  7vao-assembly1_J  TM=6.228E-01  e=3.275E+00  Thermus thermophilus HB8

Foldseek 3Di:
DDDVVLQVVCVVLQKDDDDQFPDFDADPDDPVRTHPTDGDDPVVCCVVFVPFAEAEAADPVSVVCVVVVVVVRHHYHYAYHLDVVSVVADLVRSLVRVVVVDDPVSDPDDSPPNRNDDRGIGGDDDDDDD

Solvent-accessible surface area (backbone atoms only — not comparable to full-atom values): 8072 Å² total; per-residue (Å²): 130,60,72,64,60,50,50,52,51,33,40,73,73,31,26,36,77,77,62,71,57,65,46,61,50,58,66,77,87,52,74,90,41,58,38,81,70,36,69,43,63,66,72,56,56,47,75,74,32,83,73,54,52,47,48,43,23,47,15,75,77,53,33,72,50,44,66,67,44,44,77,70,72,30,48,71,45,75,41,72,45,64,48,80,86,48,66,93,53,55,73,66,59,46,43,65,57,58,61,67,74,62,52,77,93,76,54,84,75,88,86,88,79,75,74,93,73,62,89,44,57,32,47,27,60,76,80,86,83,133

Radius of gyration: 15.12 Å; Cα contacts (8 Å, |Δi|>4): 156; chains: 1; bounding box: 38×32×42 Å